Protein AF-A0A4R2NF69-F1 (afdb_monomer)

Radius of gyration: 17.35 Å; Cα contacts (8 Å, |Δi|>4): 86; chains: 1; bounding box: 43×30×48 Å

Foldseek 3Di:
DDFPDDPVDDDPDDDQPQDPPPPPDDDRDDDPPPNPPVSQVCQQPPNPFFDWDADPVRDTFTKHKDFDPVQVVPPVRPDPPRIDIDGDDD

Sequence (90 aa):
MLQTGNPNVRFAPRPVEGITDSNQVEPERLILDGQQRLTSLFQSLMLGKPVKTRDTRGKEIYRYYYINIDKIIIPKLIEKKQLLVFPRIK

pLDDT: mean 71.85, std 10.57, range [51.12, 90.12]

Structure (mmCIF, N/CA/C/O backbone):
data_AF-A0A4R2NF69-F1
#
_entry.id   AF-A0A4R2NF69-F1
#
loop_
_atom_site.group_PDB
_atom_site.id
_atom_site.type_symbol
_atom_site.label_atom_id
_atom_site.label_alt_id
_atom_site.label_comp_id
_atom_site.label_asym_id
_atom_site.label_entity_id
_atom_site.label_seq_id
_atom_site.pdbx_PDB_ins_code
_atom_site.Cartn_x
_atom_site.Cartn_y
_atom_site.Cartn_z
_atom_site.occupancy
_atom_site.B_iso_or_equiv
_atom_site.auth_seq_id
_atom_site.auth_comp_id
_atom_site.auth_asym_id
_atom_site.auth_atom_id
_atom_site.pdbx_PDB_model_num
ATOM 1 N N . MET A 1 1 ? 0.415 -7.123 15.318 1.00 55.50 1 MET A N 1
ATOM 2 C CA . MET A 1 1 ? -1.058 -7.195 15.450 1.00 55.50 1 MET A CA 1
ATOM 3 C C . MET A 1 1 ? -1.417 -6.771 16.861 1.00 55.50 1 MET A C 1
ATOM 5 O O . MET A 1 1 ? -0.733 -7.221 17.769 1.00 55.50 1 MET A O 1
ATOM 9 N N . LEU A 1 2 ? -2.434 -5.925 17.042 1.00 53.19 2 LEU A N 1
ATOM 10 C CA . LEU A 1 2 ? -3.028 -5.662 18.360 1.00 53.19 2 LEU A CA 1
ATOM 11 C C . LEU A 1 2 ? -4.430 -6.277 18.404 1.00 53.19 2 LEU A C 1
ATOM 13 O O . LEU A 1 2 ? -5.174 -6.194 17.423 1.00 53.19 2 LEU A O 1
ATOM 17 N N . GLN A 1 3 ? -4.755 -6.906 19.532 1.00 55.53 3 GLN A N 1
ATOM 18 C CA . GLN A 1 3 ? -6.105 -7.365 19.852 1.00 55.53 3 GLN A CA 1
ATOM 19 C C . GLN A 1 3 ? -6.896 -6.191 20.433 1.00 55.53 3 GLN A C 1
ATOM 21 O O . GLN A 1 3 ? -6.383 -5.444 21.271 1.00 55.53 3 GLN A O 1
ATOM 26 N N . THR A 1 4 ? -8.132 -6.007 19.986 1.00 54.19 4 THR A N 1
ATOM 27 C CA . THR A 1 4 ? -9.036 -5.009 20.563 1.00 54.19 4 THR A CA 1
ATOM 28 C C . THR A 1 4 ? -9.551 -5.520 21.908 1.00 54.19 4 THR A C 1
ATOM 30 O O . THR A 1 4 ? -10.360 -6.439 21.955 1.00 54.19 4 THR A O 1
ATOM 33 N N . GLY A 1 5 ? -9.049 -4.958 23.010 1.00 51.12 5 GLY A N 1
ATOM 34 C CA . GLY A 1 5 ? -9.447 -5.371 24.364 1.00 51.12 5 GLY A CA 1
ATOM 35 C C . GLY A 1 5 ? -9.051 -4.411 25.490 1.00 51.12 5 GLY A C 1
ATOM 36 O O . GLY A 1 5 ? -9.237 -4.737 26.657 1.00 51.12 5 GLY A O 1
ATOM 37 N N . ASN A 1 6 ? -8.503 -3.232 25.171 1.00 57.56 6 ASN A N 1
ATOM 38 C CA . ASN A 1 6 ? -8.145 -2.228 26.173 1.00 57.56 6 ASN A CA 1
ATOM 39 C C . ASN A 1 6 ? -9.176 -1.079 26.160 1.00 57.56 6 ASN A C 1
ATOM 41 O O . ASN A 1 6 ? -9.214 -0.330 25.182 1.00 57.56 6 ASN A O 1
ATOM 45 N N . PRO A 1 7 ? -9.990 -0.901 27.217 1.00 60.31 7 PRO A N 1
ATOM 46 C CA . PRO A 1 7 ? -11.036 0.125 27.266 1.00 60.31 7 PRO A CA 1
ATOM 47 C C . PRO A 1 7 ? -10.501 1.569 27.231 1.00 60.31 7 PRO A C 1
ATOM 49 O O . PRO A 1 7 ? -11.262 2.488 26.928 1.00 60.31 7 PRO A O 1
ATOM 52 N N . ASN A 1 8 ? -9.202 1.775 27.484 1.00 60.09 8 ASN A N 1
ATOM 53 C CA . ASN A 1 8 ? -8.579 3.100 27.545 1.00 60.09 8 ASN A CA 1
ATOM 54 C C . ASN A 1 8 ? -8.015 3.604 26.206 1.00 60.09 8 ASN A C 1
ATOM 56 O O . ASN A 1 8 ? -7.556 4.743 26.140 1.00 60.09 8 ASN A O 1
ATOM 60 N N . VAL A 1 9 ? -8.033 2.799 25.135 1.00 59.84 9 VAL A N 1
ATOM 61 C CA . VAL A 1 9 ? -7.522 3.217 23.818 1.00 59.84 9 VAL A CA 1
ATOM 62 C C . VAL A 1 9 ? -8.550 2.909 22.736 1.00 59.84 9 VAL A C 1
ATOM 64 O O . VAL A 1 9 ? -8.697 1.771 22.297 1.00 59.84 9 VAL A O 1
ATOM 67 N N . ARG A 1 10 ? -9.257 3.949 22.283 1.00 62.25 10 ARG A N 1
ATOM 68 C CA . ARG A 1 10 ? -10.181 3.871 21.146 1.00 62.25 10 ARG A CA 1
ATOM 69 C C . ARG A 1 10 ? -9.456 4.294 19.875 1.00 62.25 10 ARG A C 1
ATOM 71 O O . ARG A 1 10 ? -9.145 5.468 19.692 1.00 62.25 10 ARG A O 1
ATOM 78 N N . PHE A 1 11 ? -9.179 3.336 19.001 1.00 67.31 11 PHE A N 1
ATOM 79 C CA . PHE A 1 11 ? -8.722 3.624 17.644 1.00 67.31 11 PHE A CA 1
ATOM 80 C C . PHE A 1 11 ? -9.934 3.946 16.759 1.00 67.31 11 PHE A C 1
ATOM 82 O O . PHE A 1 11 ? -11.029 3.467 17.030 1.00 67.31 11 PHE A O 1
ATOM 89 N N . ALA A 1 12 ? -9.748 4.748 15.708 1.00 68.06 12 ALA A N 1
ATOM 90 C CA . ALA A 1 12 ? -10.756 4.968 14.669 1.00 68.06 12 ALA A CA 1
ATOM 91 C C . ALA A 1 12 ? -10.447 4.037 13.480 1.00 68.06 12 ALA A C 1
ATOM 93 O O . ALA A 1 12 ? -9.737 4.454 12.555 1.00 68.06 12 ALA A O 1
ATOM 94 N N . PRO A 1 13 ? -10.868 2.756 13.519 1.00 72.25 13 PRO A N 1
ATOM 95 C CA . PRO A 1 13 ? -10.553 1.813 12.461 1.00 72.25 13 PRO A CA 1
ATOM 96 C C . PRO A 1 13 ? -11.201 2.249 11.150 1.00 72.25 13 PRO A C 1
ATOM 98 O O . PRO A 1 13 ? -12.340 2.711 11.109 1.00 72.25 13 PRO A O 1
ATOM 101 N N . ARG A 1 14 ? -10.467 2.066 10.055 1.00 74.25 14 ARG A N 1
ATOM 102 C CA . ARG A 1 14 ? -11.000 2.178 8.699 1.00 74.25 14 ARG A CA 1
ATOM 103 C C . ARG A 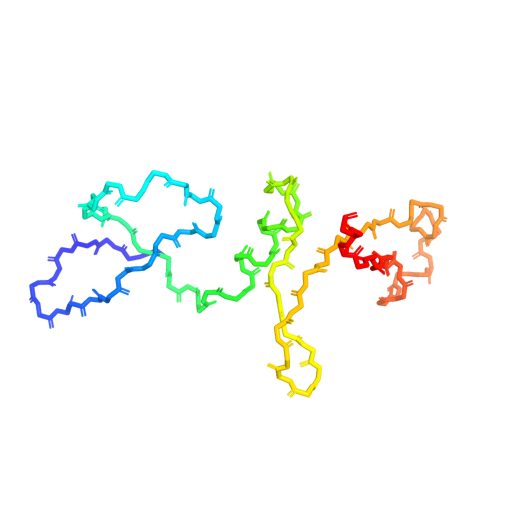1 14 ? -10.927 0.799 8.047 1.00 74.25 14 ARG A C 1
ATOM 105 O O . ARG A 1 14 ? -9.882 0.15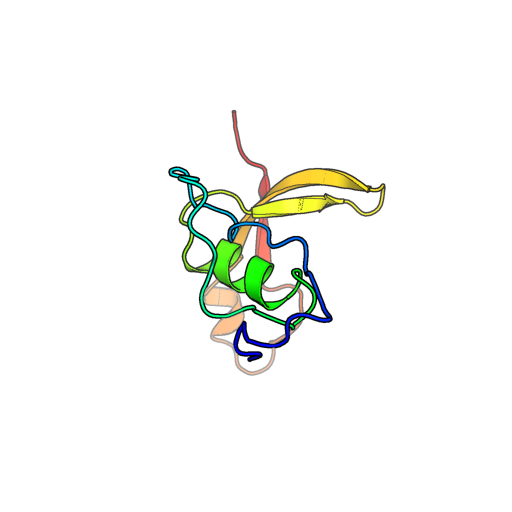5 8.189 1.00 74.25 14 ARG A O 1
ATOM 112 N N . PRO A 1 15 ? -11.969 0.367 7.313 1.00 76.19 15 PRO A N 1
ATOM 113 C CA . PRO A 1 15 ? -11.894 -0.832 6.493 1.00 76.19 15 PRO A CA 1
ATOM 114 C C . PRO A 1 15 ? -10.667 -0.809 5.578 1.00 76.19 15 PRO A C 1
ATOM 116 O O . PRO A 1 15 ? -10.198 0.253 5.157 1.00 76.19 15 PRO A O 1
ATOM 119 N N . VAL A 1 16 ? -10.142 -1.991 5.275 1.00 75.81 16 VAL A N 1
ATOM 120 C CA . VAL A 1 16 ? -9.119 -2.136 4.238 1.00 75.81 16 VAL A CA 1
ATOM 121 C C . VAL A 1 16 ? -9.712 -1.703 2.895 1.00 75.81 16 VAL A C 1
ATOM 123 O O . VAL A 1 16 ? -10.884 -1.949 2.606 1.00 75.81 16 VAL A O 1
ATOM 126 N N . GLU A 1 17 ? -8.891 -1.046 2.077 1.00 75.25 17 GLU A N 1
ATOM 127 C CA . GLU A 1 17 ? -9.264 -0.612 0.730 1.00 75.25 17 GLU A CA 1
ATOM 128 C C . GLU A 1 17 ? -9.826 -1.779 -0.095 1.00 75.25 17 GLU A C 1
ATOM 130 O O . GLU A 1 17 ? -9.217 -2.846 -0.172 1.00 75.25 17 GLU A O 1
ATOM 135 N N . GLY A 1 18 ? -10.982 -1.564 -0.729 1.00 70.81 18 GLY A N 1
ATOM 136 C CA . GLY A 1 18 ? -11.651 -2.568 -1.562 1.00 70.81 18 GLY A CA 1
ATOM 137 C C . GLY A 1 18 ? -12.867 -3.252 -0.942 1.00 70.81 18 GLY A C 1
ATOM 138 O O . GLY A 1 18 ? -13.652 -3.849 -1.682 1.00 70.81 18 GLY A O 1
ATOM 139 N N . ILE A 1 19 ? -13.066 -3.130 0.371 1.00 75.94 19 ILE A N 1
ATOM 140 C CA . ILE A 1 19 ? -14.274 -3.616 1.048 1.00 75.94 19 ILE A CA 1
ATOM 141 C C . ILE A 1 19 ? -15.441 -2.694 0.674 1.00 75.94 19 ILE A C 1
ATOM 143 O O . ILE A 1 19 ? -15.374 -1.487 0.892 1.00 75.94 19 ILE A O 1
ATOM 147 N N . THR A 1 20 ? -16.483 -3.259 0.058 1.00 68.94 20 THR A N 1
ATOM 148 C CA . THR A 1 20 ? -17.660 -2.501 -0.418 1.00 68.94 20 THR A CA 1
ATOM 149 C C . THR A 1 20 ? -18.817 -2.573 0.584 1.00 68.94 20 THR A C 1
ATOM 151 O O . THR A 1 20 ? -19.549 -1.602 0.739 1.00 68.94 20 THR A O 1
ATOM 154 N N . ASP A 1 21 ? -18.903 -3.670 1.341 1.00 66.50 21 ASP A N 1
ATOM 155 C CA . ASP A 1 21 ? -19.860 -3.841 2.431 1.00 66.50 21 ASP A CA 1
ATOM 156 C C . ASP A 1 21 ? -19.230 -3.389 3.747 1.00 66.50 21 ASP A C 1
ATOM 158 O O . ASP A 1 21 ? -18.539 -4.137 4.438 1.00 66.50 21 ASP A O 1
ATOM 162 N N . SER A 1 22 ? -19.441 -2.120 4.084 1.00 58.88 22 SER A N 1
ATOM 163 C CA . SER A 1 22 ? -18.976 -1.525 5.335 1.00 58.88 22 SER A CA 1
ATOM 164 C C . SER A 1 22 ? -20.030 -1.615 6.434 1.00 58.88 22 SER A C 1
ATOM 166 O O . SER A 1 22 ? -20.194 -0.650 7.186 1.00 58.88 22 SER A O 1
ATOM 168 N N . ASN A 1 23 ? -20.766 -2.730 6.532 1.00 59.12 23 ASN A N 1
ATOM 169 C CA . ASN A 1 23 ? -21.524 -2.985 7.756 1.00 59.12 23 ASN A CA 1
ATOM 170 C C . ASN A 1 23 ? -20.531 -2.788 8.903 1.00 59.12 23 ASN A C 1
ATOM 172 O O . ASN A 1 23 ? -19.456 -3.388 8.877 1.00 59.12 23 ASN A O 1
ATOM 176 N N . GLN A 1 24 ? -20.822 -1.831 9.791 1.00 59.81 24 GLN A N 1
ATOM 177 C CA . GLN A 1 24 ? -19.914 -1.327 10.823 1.00 59.81 24 GLN A CA 1
ATOM 178 C C . GLN A 1 24 ? -19.681 -2.414 11.876 1.00 59.81 24 GLN A C 1
ATOM 180 O O . GLN A 1 24 ? -20.179 -2.347 12.994 1.00 59.81 24 GLN A O 1
ATOM 185 N N . VAL A 1 25 ? -18.978 -3.470 11.487 1.00 68.88 25 VAL A N 1
ATOM 186 C CA . VAL A 1 25 ? -18.562 -4.542 12.370 1.00 68.88 25 VAL A CA 1
ATOM 187 C C . VAL A 1 25 ? -17.325 -4.032 13.086 1.00 68.88 25 VAL A C 1
ATOM 189 O O . VAL A 1 25 ? -16.325 -3.695 12.449 1.00 68.88 25 VAL A O 1
ATOM 192 N N . GLU A 1 26 ? -17.415 -3.947 14.410 1.00 70.88 26 GLU A N 1
ATOM 193 C CA . GLU A 1 26 ? -16.264 -3.668 15.262 1.00 70.88 26 GLU A CA 1
ATOM 194 C C . GLU A 1 26 ? -15.199 -4.753 15.024 1.00 70.88 26 GLU A C 1
ATOM 196 O O . GLU A 1 26 ? -15.467 -5.939 15.239 1.00 70.88 26 GLU A O 1
ATOM 201 N N . PRO A 1 27 ? -14.008 -4.394 14.514 1.00 72.25 27 PRO A N 1
ATOM 202 C CA . PRO A 1 27 ? -13.005 -5.379 14.138 1.00 72.25 27 PRO A CA 1
ATOM 203 C C . PRO A 1 27 ? -12.309 -5.952 15.377 1.00 72.25 27 PRO A C 1
ATOM 205 O O . PRO A 1 27 ? -11.752 -5.207 16.174 1.00 72.25 27 PRO A O 1
ATOM 208 N N . GLU A 1 28 ? -12.218 -7.281 15.485 1.00 72.88 28 GLU A N 1
ATOM 209 C CA . GLU A 1 28 ? -11.513 -7.961 16.593 1.00 72.88 28 GLU A CA 1
ATOM 210 C C . GLU A 1 28 ? -9.984 -7.742 16.594 1.00 72.88 28 GLU A C 1
ATOM 212 O O . GLU A 1 28 ? -9.281 -8.007 17.578 1.00 72.88 28 GLU A O 1
ATOM 217 N N . ARG A 1 29 ? -9.421 -7.328 15.450 1.00 69.88 29 ARG A N 1
ATOM 218 C CA . ARG A 1 29 ? -7.976 -7.148 15.256 1.00 69.88 29 ARG A CA 1
ATOM 219 C C . ARG A 1 29 ? -7.696 -5.917 14.414 1.00 69.88 29 ARG A C 1
ATOM 221 O O . ARG A 1 29 ? -8.324 -5.701 13.381 1.00 69.88 29 ARG A O 1
ATOM 228 N N . LEU A 1 30 ? -6.673 -5.168 14.816 1.00 73.50 30 LEU A N 1
ATOM 229 C CA . LEU A 1 30 ? -6.207 -3.985 14.098 1.00 73.50 30 LEU A CA 1
ATOM 230 C C . LEU A 1 30 ? -4.814 -4.213 13.502 1.00 73.50 30 LEU A C 1
ATOM 232 O O . LEU A 1 30 ? -3.911 -4.784 14.132 1.00 73.50 30 LEU A O 1
ATOM 236 N N . ILE A 1 31 ? -4.637 -3.734 12.272 1.00 71.56 31 ILE A N 1
ATOM 237 C CA . ILE A 1 31 ? -3.335 -3.645 11.609 1.00 71.56 31 ILE A CA 1
ATOM 238 C C . ILE A 1 31 ? -2.672 -2.342 12.075 1.00 71.56 31 ILE A C 1
ATOM 240 O O . ILE A 1 31 ? -3.243 -1.268 11.920 1.00 71.56 31 ILE A O 1
ATOM 244 N N . LEU A 1 32 ? -1.476 -2.448 12.663 1.00 68.69 32 LEU A N 1
ATOM 245 C CA . LEU A 1 32 ? -0.731 -1.315 13.242 1.00 68.69 32 LEU A CA 1
ATOM 246 C C . LEU A 1 32 ? 0.370 -0.767 12.340 1.00 68.69 32 LEU A C 1
ATOM 248 O O . LEU A 1 32 ? 0.955 0.265 12.658 1.00 68.69 32 LEU A O 1
ATOM 252 N N . ASP A 1 33 ? 0.694 -1.463 11.249 1.00 60.75 33 ASP A N 1
ATOM 253 C CA . ASP A 1 33 ? 1.580 -0.891 10.241 1.00 60.75 33 ASP A CA 1
ATOM 254 C C . ASP A 1 33 ? 0.796 0.259 9.617 1.00 60.75 33 ASP A C 1
ATOM 256 O O . ASP A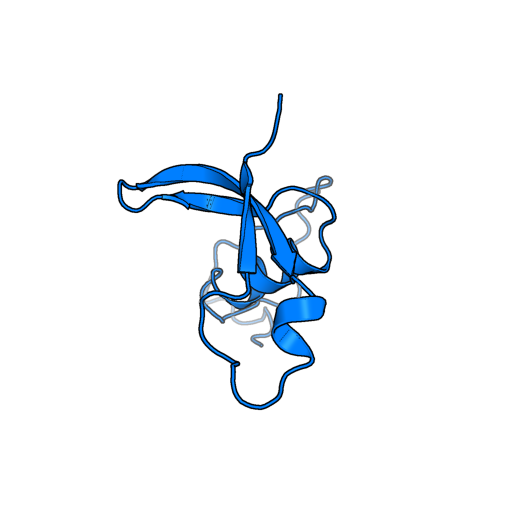 1 33 ? -0.291 0.037 9.073 1.00 60.75 33 ASP A O 1
ATOM 260 N N . GLY A 1 34 ? 1.296 1.488 9.781 1.00 56.41 34 GLY A N 1
ATOM 261 C CA . GLY A 1 34 ? 0.690 2.678 9.195 1.00 56.41 34 GLY A CA 1
ATOM 262 C C . GLY A 1 34 ? 0.256 2.346 7.773 1.00 56.41 34 GLY A C 1
ATOM 263 O O . GLY A 1 34 ? 1.038 1.761 7.026 1.00 56.41 34 GLY A O 1
ATOM 264 N N . GLN A 1 35 ? -1.011 2.638 7.470 1.00 60.72 35 GLN A N 1
ATOM 265 C CA . GLN A 1 35 ? -1.891 2.034 6.456 1.00 60.72 35 GLN A CA 1
ATOM 266 C C . GLN A 1 35 ? -1.433 2.174 4.983 1.00 60.72 35 GLN A C 1
ATOM 268 O O . GLN A 1 35 ? -2.256 2.290 4.079 1.00 60.72 35 GLN A O 1
ATOM 273 N N . GLN A 1 36 ? -0.132 2.208 4.713 1.00 64.50 36 GLN A N 1
ATOM 274 C CA . GLN A 1 36 ? 0.473 2.618 3.459 1.00 64.50 36 GLN A CA 1
ATOM 275 C C . GLN A 1 36 ? 1.167 1.450 2.762 1.00 64.50 36 GLN A C 1
ATOM 277 O O . GLN A 1 36 ? 0.828 1.169 1.617 1.00 64.50 36 GLN A O 1
ATOM 282 N N . ARG A 1 37 ? 2.096 0.729 3.409 1.00 66.88 37 ARG A N 1
ATOM 283 C CA . ARG A 1 37 ? 2.893 -0.299 2.707 1.00 66.88 37 ARG A CA 1
ATOM 284 C C . ARG A 1 37 ? 2.099 -1.565 2.417 1.00 66.88 37 ARG A C 1
ATOM 286 O O . ARG A 1 37 ? 1.964 -1.934 1.252 1.00 66.88 37 ARG A O 1
ATOM 293 N N . LEU A 1 38 ? 1.538 -2.192 3.451 1.00 72.25 38 LEU A N 1
ATOM 294 C CA . LEU A 1 38 ? 0.765 -3.425 3.287 1.00 72.25 38 LEU A CA 1
ATOM 295 C C . LEU A 1 38 ? -0.482 -3.196 2.425 1.00 72.25 38 LEU A C 1
ATOM 297 O O . LEU A 1 38 ? -0.759 -3.977 1.518 1.00 72.25 38 LEU A O 1
ATOM 301 N N . THR A 1 39 ? -1.182 -2.081 2.647 1.00 71.44 39 THR A N 1
ATOM 302 C CA . THR A 1 39 ? -2.358 -1.703 1.856 1.00 71.44 39 THR A CA 1
ATOM 303 C C . THR A 1 39 ? -2.004 -1.483 0.388 1.00 71.44 39 THR A C 1
ATOM 305 O O . THR A 1 39 ? -2.750 -1.917 -0.482 1.00 71.44 39 THR A O 1
ATOM 308 N N . SER A 1 40 ? -0.872 -0.835 0.081 1.00 71.94 40 SER A N 1
ATOM 309 C CA . SER A 1 40 ? -0.454 -0.626 -1.314 1.00 71.94 40 SER A CA 1
ATOM 310 C C . SER A 1 40 ? -0.087 -1.940 -1.995 1.00 71.94 40 SER A C 1
ATOM 312 O O . SER A 1 40 ? -0.482 -2.156 -3.138 1.00 71.94 40 SER A O 1
ATOM 314 N N . LEU A 1 41 ? 0.618 -2.833 -1.289 1.00 75.69 41 LEU A N 1
ATOM 315 C CA . LEU A 1 41 ? 0.974 -4.150 -1.815 1.00 75.69 41 LEU A CA 1
ATOM 316 C C . LEU A 1 41 ? -0.280 -4.983 -2.105 1.00 75.69 41 LEU A C 1
ATOM 318 O O . LEU A 1 41 ? -0.428 -5.504 -3.210 1.00 75.69 41 LEU A O 1
ATOM 322 N N . PHE A 1 42 ? -1.217 -5.033 -1.154 1.00 78.25 42 PHE A N 1
ATOM 323 C CA . PHE A 1 42 ? -2.506 -5.698 -1.331 1.00 78.25 42 PHE A CA 1
ATOM 324 C C . PHE A 1 42 ? -3.275 -5.134 -2.533 1.00 78.25 42 PHE A C 1
ATOM 326 O O . PHE A 1 42 ? -3.690 -5.893 -3.408 1.00 78.25 42 PHE A O 1
ATOM 333 N N . GLN A 1 43 ? -3.399 -3.805 -2.625 1.00 74.94 43 GLN A N 1
ATOM 334 C CA . GLN A 1 43 ? -4.066 -3.151 -3.751 1.00 74.94 43 GLN A CA 1
ATOM 335 C C . GLN A 1 43 ? -3.397 -3.484 -5.095 1.00 74.94 43 GLN A C 1
ATOM 337 O O . GLN A 1 43 ? -4.100 -3.695 -6.078 1.00 74.94 43 GLN A O 1
ATOM 342 N N . SER A 1 44 ? -2.061 -3.557 -5.147 1.00 77.44 44 SER A N 1
ATOM 343 C CA . SER A 1 44 ? -1.329 -3.848 -6.388 1.00 77.44 44 SER A CA 1
ATOM 344 C C . SER A 1 44 ? -1.406 -5.303 -6.849 1.00 77.44 44 SER A C 1
ATOM 346 O O . SER A 1 44 ? -1.338 -5.541 -8.050 1.00 77.44 44 SER A O 1
ATOM 348 N N . LEU A 1 45 ? -1.524 -6.260 -5.923 1.00 79.00 45 LEU A N 1
ATOM 349 C CA . LEU A 1 45 ? -1.419 -7.687 -6.245 1.00 79.00 45 LEU A CA 1
ATOM 350 C C . LEU A 1 45 ? -2.764 -8.416 -6.239 1.00 79.00 45 LEU A C 1
ATOM 352 O O . LEU A 1 45 ? -2.946 -9.341 -7.020 1.00 79.00 45 LEU A O 1
ATOM 356 N N . MET A 1 46 ? -3.689 -8.026 -5.358 1.00 77.31 46 MET A N 1
ATOM 357 C CA . MET A 1 46 ? -4.862 -8.846 -5.028 1.00 77.31 46 MET A CA 1
ATOM 358 C C . MET A 1 46 ? -6.200 -8.170 -5.329 1.00 77.31 46 MET A C 1
ATOM 360 O O . MET A 1 46 ? -7.188 -8.856 -5.565 1.00 77.31 46 MET A O 1
ATOM 364 N N . LEU A 1 47 ? -6.267 -6.835 -5.315 1.00 78.88 47 LEU A N 1
ATOM 365 C CA . LEU A 1 47 ? -7.553 -6.131 -5.349 1.00 78.88 47 LEU A CA 1
ATOM 366 C C . LEU A 1 47 ? -8.242 -6.149 -6.730 1.00 78.88 47 LEU A C 1
ATOM 368 O O . LEU A 1 47 ? -9.442 -5.892 -6.817 1.00 78.88 47 LEU A O 1
ATOM 372 N N . GLY A 1 48 ? -7.504 -6.407 -7.816 1.00 79.06 48 GLY A N 1
ATOM 373 C CA . GLY A 1 48 ? -8.052 -6.431 -9.183 1.00 79.06 48 GLY A CA 1
ATOM 374 C C . GLY A 1 48 ? -8.651 -5.095 -9.658 1.00 79.06 48 GLY A C 1
ATOM 375 O O . GLY A 1 48 ? -9.319 -5.041 -10.687 1.00 79.06 48 GLY A O 1
ATOM 376 N N . LYS A 1 49 ? -8.429 -4.007 -8.910 1.00 83.94 49 LYS A N 1
ATOM 377 C CA . LYS A 1 49 ? -8.882 -2.634 -9.185 1.00 83.94 49 LYS A CA 1
ATOM 378 C C . LYS A 1 49 ? -7.663 -1.702 -9.181 1.00 83.94 49 LYS A C 1
ATOM 380 O O . LYS A 1 49 ? -6.650 -2.039 -8.567 1.00 83.94 49 LYS A O 1
ATOM 385 N N . PRO A 1 50 ? -7.725 -0.531 -9.843 1.00 85.81 50 PRO A N 1
ATOM 386 C CA . PRO A 1 50 ? -6.583 0.370 -9.887 1.00 85.81 50 PRO A CA 1
ATOM 387 C C . PRO A 1 50 ? -6.285 0.914 -8.488 1.00 85.81 50 PRO A C 1
ATOM 389 O O . PRO A 1 50 ? -7.191 1.334 -7.767 1.00 85.81 50 PRO A O 1
ATOM 392 N N . VAL A 1 51 ? -5.004 0.939 -8.133 1.00 85.38 51 VAL A N 1
ATOM 393 C CA . VAL A 1 51 ? -4.520 1.399 -6.833 1.00 85.38 51 VAL A CA 1
ATOM 394 C C . VAL A 1 51 ? -4.772 2.893 -6.698 1.00 85.38 51 VAL A C 1
ATOM 396 O O . VAL A 1 51 ? -4.358 3.682 -7.557 1.00 85.38 51 VAL A O 1
ATOM 399 N N . LYS A 1 52 ? -5.414 3.280 -5.596 1.00 85.62 52 LYS A N 1
ATOM 400 C CA . LYS A 1 52 ? -5.625 4.677 -5.230 1.00 85.62 52 LYS A CA 1
ATOM 401 C C . LYS A 1 52 ? -4.357 5.222 -4.572 1.00 85.62 52 LYS A C 1
ATOM 403 O O . LYS A 1 52 ? -3.918 4.722 -3.541 1.00 85.62 52 LYS A O 1
ATOM 408 N N . THR A 1 53 ? -3.739 6.240 -5.165 1.00 85.00 53 THR A N 1
ATOM 409 C CA . THR A 1 53 ? -2.489 6.829 -4.656 1.00 85.00 53 THR A CA 1
ATOM 410 C C . THR A 1 53 ? -2.423 8.336 -4.926 1.00 85.00 53 THR A C 1
ATOM 412 O O . THR A 1 53 ? -3.377 8.921 -5.440 1.00 85.0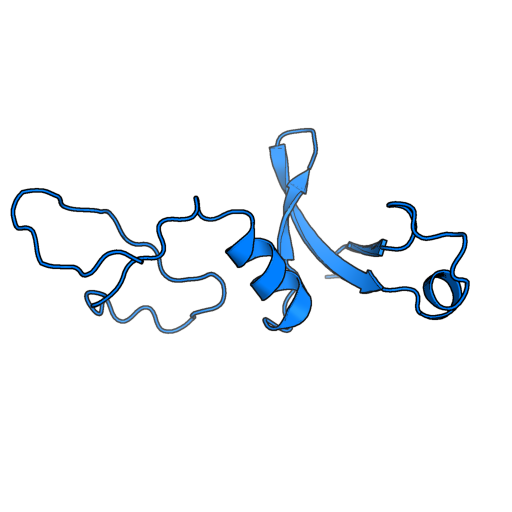0 53 THR A O 1
ATOM 415 N N . ARG A 1 54 ? -1.326 8.995 -4.542 1.00 87.44 54 ARG A N 1
ATOM 416 C CA . ARG A 1 54 ? -1.094 10.428 -4.776 1.00 87.44 54 ARG A CA 1
ATOM 417 C C . ARG A 1 54 ? 0.150 10.640 -5.631 1.00 87.44 54 ARG A C 1
ATOM 419 O O . ARG A 1 54 ? 1.124 9.901 -5.502 1.00 87.44 54 ARG A O 1
ATOM 426 N N . ASP A 1 55 ? 0.112 11.629 -6.518 1.00 86.88 55 ASP A N 1
ATOM 427 C CA . ASP A 1 55 ? 1.303 12.064 -7.249 1.00 86.88 55 ASP A CA 1
ATOM 428 C C . ASP A 1 55 ? 2.248 12.896 -6.358 1.00 86.88 55 ASP A C 1
ATOM 430 O O . ASP A 1 55 ? 1.963 13.174 -5.191 1.00 86.88 55 ASP A O 1
ATOM 434 N N . THR A 1 56 ? 3.386 13.319 -6.914 1.00 86.00 56 THR A N 1
ATOM 435 C CA . THR A 1 56 ? 4.377 14.152 -6.207 1.00 86.00 56 THR A CA 1
ATOM 436 C C . THR A 1 56 ? 3.843 15.527 -5.798 1.00 86.00 56 THR A C 1
ATOM 438 O O . THR A 1 56 ? 4.447 16.189 -4.961 1.00 86.00 56 THR A O 1
ATOM 441 N N . ARG A 1 57 ? 2.712 15.957 -6.365 1.00 89.44 57 ARG A N 1
ATOM 442 C CA . ARG A 1 57 ? 2.019 17.215 -6.066 1.00 89.44 57 ARG A CA 1
ATOM 443 C C . ARG A 1 57 ? 0.853 17.008 -5.092 1.00 89.44 57 ARG A C 1
ATOM 445 O O . ARG A 1 57 ? 0.105 17.945 -4.832 1.00 89.44 57 ARG A O 1
ATOM 452 N N . GLY A 1 58 ? 0.678 15.793 -4.569 1.00 87.75 58 GLY A N 1
ATOM 453 C CA . GLY A 1 58 ? -0.393 15.432 -3.644 1.00 87.75 58 GLY A CA 1
ATOM 454 C C . GLY A 1 58 ? -1.753 15.190 -4.302 1.00 87.75 58 GLY A C 1
ATOM 455 O O . GLY A 1 58 ? -2.722 14.926 -3.589 1.00 87.75 58 GLY A O 1
ATOM 456 N N . LYS A 1 59 ? -1.852 15.242 -5.636 1.00 88.69 59 LYS A N 1
ATOM 457 C CA . LYS A 1 59 ? -3.104 15.002 -6.357 1.00 88.69 59 LYS A CA 1
ATOM 458 C C . LYS A 1 59 ? -3.455 13.519 -6.318 1.00 88.69 59 LYS A C 1
ATOM 460 O O . LYS A 1 59 ? -2.612 12.666 -6.586 1.00 88.69 59 LYS A O 1
ATOM 465 N N . GLU A 1 60 ? -4.717 13.220 -6.031 1.00 90.12 60 GLU A N 1
ATOM 466 C CA . GLU A 1 60 ? -5.245 11.858 -6.069 1.00 90.12 60 GLU A CA 1
ATOM 467 C C . GLU A 1 60 ? -5.252 11.300 -7.502 1.00 90.12 60 GLU A C 1
ATOM 469 O O . GLU A 1 60 ? -5.721 11.949 -8.442 1.00 90.12 60 GLU A O 1
ATOM 474 N N . ILE A 1 61 ? -4.720 10.088 -7.664 1.00 88.94 61 ILE A N 1
ATOM 475 C CA . ILE A 1 61 ? -4.588 9.384 -8.939 1.00 88.94 61 ILE A CA 1
ATOM 476 C C . ILE A 1 61 ? -4.874 7.884 -8.773 1.00 88.94 61 ILE A C 1
ATOM 478 O O . ILE A 1 61 ? -4.708 7.314 -7.695 1.00 88.94 61 ILE A O 1
ATOM 482 N N . TYR A 1 62 ? -5.254 7.237 -9.875 1.00 89.12 62 TYR A N 1
ATOM 483 C CA . TYR A 1 62 ? -5.559 5.805 -9.939 1.00 89.12 62 TYR A CA 1
ATOM 484 C C . TYR A 1 62 ? -4.647 5.129 -10.964 1.00 89.12 62 TYR A C 1
ATOM 486 O O . TYR A 1 62 ? -4.591 5.565 -12.120 1.00 89.12 62 TYR A O 1
ATOM 494 N N . ARG A 1 63 ? -3.916 4.087 -10.547 1.00 86.31 63 ARG A N 1
ATOM 495 C CA . ARG A 1 63 ? -2.892 3.425 -11.374 1.00 86.31 63 ARG A CA 1
ATOM 496 C C . ARG A 1 63 ? -2.987 1.907 -11.319 1.00 86.31 63 ARG A C 1
ATOM 498 O O . ARG A 1 63 ? -3.202 1.336 -10.255 1.00 86.31 63 ARG A O 1
ATOM 505 N N . TYR A 1 64 ? -2.749 1.272 -12.459 1.00 84.44 64 TYR A N 1
ATOM 506 C CA . TYR A 1 64 ? -2.415 -0.144 -12.518 1.00 84.44 64 TYR A CA 1
ATOM 507 C C . TYR A 1 64 ? -0.899 -0.308 -12.540 1.00 84.44 64 TYR A C 1
ATOM 509 O O . TYR A 1 64 ? -0.199 0.411 -13.260 1.00 84.44 64 TYR A O 1
ATOM 517 N N . TYR A 1 65 ? -0.410 -1.255 -11.748 1.00 82.81 65 TYR A N 1
ATOM 518 C CA . TYR A 1 65 ? 0.996 -1.619 -11.683 1.00 82.81 65 TYR A CA 1
ATOM 519 C C . TYR A 1 65 ? 1.174 -2.980 -12.334 1.00 82.81 65 TYR A C 1
ATOM 521 O O . TYR A 1 65 ? 0.550 -3.949 -11.917 1.00 82.81 65 TYR A O 1
ATOM 529 N N . TYR A 1 66 ? 2.030 -3.039 -13.345 1.00 81.19 66 TYR A N 1
ATOM 530 C CA . TYR A 1 66 ? 2.390 -4.275 -14.016 1.00 81.19 66 TYR A CA 1
ATOM 531 C C . TYR A 1 66 ? 3.886 -4.489 -13.940 1.00 81.19 66 TYR A C 1
ATOM 533 O O . TYR A 1 66 ? 4.690 -3.558 -13.857 1.00 81.19 66 TYR A O 1
ATOM 541 N N . ILE A 1 67 ?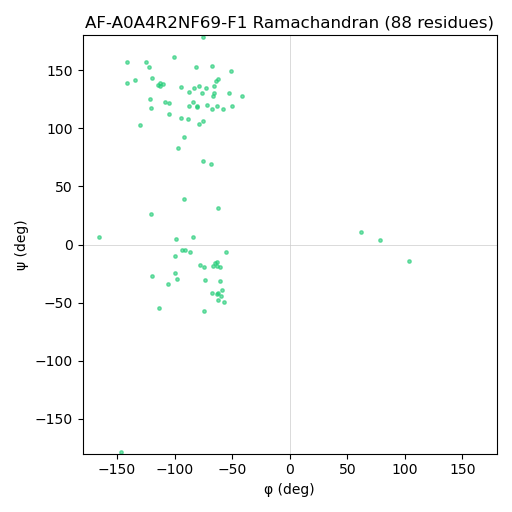 4.245 -5.756 -13.995 1.00 78.94 67 ILE A N 1
ATOM 542 C CA . ILE A 1 67 ? 5.614 -6.214 -13.967 1.00 78.94 67 ILE A CA 1
ATOM 543 C C . ILE A 1 67 ? 5.968 -6.632 -15.392 1.00 78.94 67 ILE A C 1
ATOM 545 O O . ILE A 1 67 ? 5.294 -7.479 -15.974 1.00 78.94 67 ILE A O 1
ATOM 549 N N . ASN A 1 68 ? 7.003 -6.022 -15.975 1.00 80.50 68 ASN A N 1
ATOM 550 C CA . ASN A 1 68 ? 7.512 -6.479 -17.264 1.00 80.50 68 ASN A CA 1
ATOM 551 C C . ASN A 1 68 ? 8.392 -7.717 -17.034 1.00 80.50 68 ASN A C 1
ATOM 553 O O . ASN A 1 68 ? 9.524 -7.587 -16.568 1.00 80.50 68 ASN A O 1
ATOM 557 N N . ILE A 1 69 ? 7.847 -8.896 -17.341 1.00 79.31 69 ILE A N 1
ATOM 558 C CA . ILE A 1 69 ? 8.496 -10.192 -17.103 1.00 79.31 69 ILE A CA 1
ATOM 559 C C . ILE A 1 69 ? 9.832 -10.287 -17.857 1.00 79.31 69 ILE A C 1
ATOM 561 O O . ILE A 1 69 ? 10.842 -10.646 -17.252 1.00 79.31 69 ILE A O 1
ATOM 565 N N . ASP A 1 70 ? 9.876 -9.868 -19.124 1.00 80.06 70 ASP A N 1
ATOM 566 C CA . ASP A 1 70 ? 11.082 -9.941 -19.963 1.00 80.06 70 ASP A CA 1
ATOM 567 C C . ASP A 1 70 ? 12.252 -9.134 -19.384 1.00 80.06 70 ASP A C 1
ATOM 569 O O . ASP A 1 70 ? 13.416 -9.508 -19.524 1.00 80.06 70 ASP A O 1
ATOM 573 N N . LYS A 1 71 ? 11.951 -8.035 -18.681 1.00 73.12 71 LYS A N 1
ATOM 574 C CA . LYS A 1 71 ? 12.965 -7.199 -18.024 1.0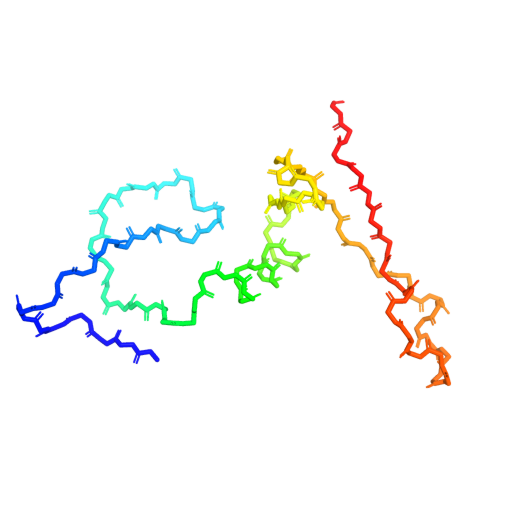0 73.12 71 LYS A CA 1
ATOM 575 C C . LYS A 1 71 ? 13.495 -7.780 -16.710 1.00 73.12 71 LYS A C 1
ATOM 577 O O . LYS A 1 71 ? 14.558 -7.343 -16.281 1.00 73.12 71 LYS A O 1
ATOM 582 N N . ILE A 1 72 ? 12.794 -8.737 -16.095 1.00 73.94 72 ILE A N 1
ATOM 583 C CA . ILE A 1 72 ? 13.134 -9.311 -14.775 1.00 73.94 72 ILE A CA 1
ATOM 584 C C . ILE A 1 72 ? 13.859 -10.646 -14.876 1.00 73.94 72 ILE A C 1
ATOM 586 O O . ILE A 1 72 ? 14.612 -11.006 -13.974 1.00 73.94 72 ILE A O 1
ATOM 590 N N . ILE A 1 73 ? 13.681 -11.371 -15.979 1.00 72.44 73 ILE A N 1
ATOM 591 C CA . ILE A 1 73 ? 14.332 -12.671 -16.188 1.00 72.44 73 ILE A CA 1
ATOM 592 C C . ILE A 1 73 ? 15.868 -12.540 -16.242 1.00 72.44 73 ILE A C 1
ATOM 594 O O . ILE A 1 73 ? 16.574 -13.519 -16.018 1.00 72.44 73 ILE A O 1
ATOM 598 N N . ILE A 1 74 ? 16.410 -11.336 -16.472 1.00 69.50 74 ILE A N 1
ATOM 599 C CA . ILE A 1 74 ? 17.855 -11.080 -16.513 1.00 69.50 74 ILE A CA 1
ATOM 600 C C . ILE A 1 74 ? 18.369 -10.755 -15.093 1.00 69.50 74 ILE A C 1
ATOM 602 O O . ILE A 1 74 ? 18.160 -9.638 -14.612 1.00 69.50 74 ILE A O 1
ATOM 606 N N . PRO A 1 75 ? 19.124 -11.659 -14.428 1.00 61.50 75 PRO A N 1
ATOM 607 C CA . PRO A 1 75 ? 19.472 -11.541 -13.002 1.00 61.50 75 PRO A CA 1
ATOM 608 C C . PRO A 1 75 ? 20.281 -10.291 -12.632 1.00 61.50 75 PRO A C 1
ATOM 610 O O . PRO A 1 75 ? 20.348 -9.902 -11.470 1.00 61.50 75 PRO A O 1
ATOM 613 N N . LYS A 1 76 ? 20.921 -9.657 -13.619 1.00 61.66 76 LYS A N 1
ATOM 614 C CA . LYS A 1 76 ? 21.821 -8.519 -13.415 1.00 61.66 76 LYS A CA 1
ATOM 615 C C . LYS A 1 76 ? 21.109 -7.160 -13.385 1.00 61.66 76 LYS A C 1
ATOM 617 O O . LYS A 1 76 ? 21.762 -6.162 -13.102 1.00 61.66 76 LYS A O 1
ATOM 622 N N . LEU A 1 77 ? 19.804 -7.102 -13.669 1.00 54.50 77 LEU A N 1
ATOM 623 C CA . LEU A 1 77 ? 19.101 -5.846 -13.956 1.00 54.50 77 LEU A CA 1
ATOM 624 C C . LEU A 1 77 ? 17.944 -5.521 -13.000 1.00 54.50 77 LEU A C 1
ATOM 626 O O . LEU A 1 77 ? 17.022 -4.800 -13.391 1.00 54.50 77 LEU A O 1
ATOM 630 N N . ILE A 1 78 ? 17.975 -6.012 -11.752 1.00 55.44 78 ILE A N 1
ATOM 631 C CA . ILE A 1 78 ? 16.908 -5.695 -10.795 1.00 55.44 78 ILE A CA 1
ATOM 632 C C . ILE A 1 78 ? 17.047 -4.254 -10.255 1.00 55.44 78 ILE A C 1
ATOM 634 O O . ILE A 1 78 ? 17.398 -4.022 -9.104 1.00 55.44 78 ILE A O 1
ATOM 638 N N . GLU A 1 79 ? 16.763 -3.259 -11.099 1.00 57.81 79 GLU A N 1
ATOM 639 C CA . GLU A 1 79 ? 16.605 -1.847 -10.731 1.00 57.81 79 GLU A CA 1
ATOM 640 C C . GLU A 1 79 ? 15.115 -1.467 -10.626 1.00 57.81 79 GLU A C 1
ATOM 642 O O . GLU A 1 79 ? 14.244 -2.105 -11.222 1.00 57.81 79 GLU A O 1
ATOM 647 N N . LYS A 1 80 ? 14.789 -0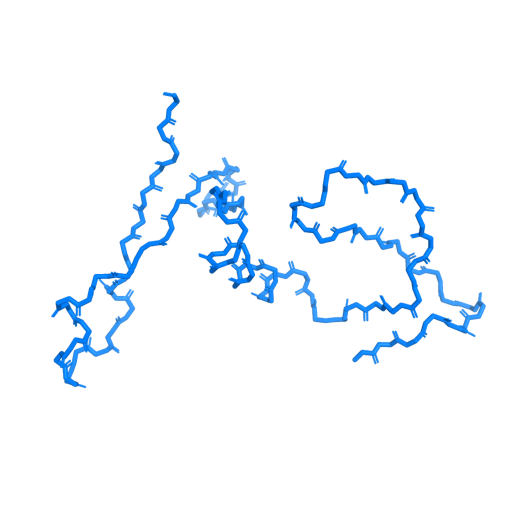.358 -9.940 1.00 53.66 80 LYS A N 1
ATOM 648 C CA . LYS A 1 80 ? 13.410 0.173 -9.781 1.00 53.66 80 LYS A CA 1
ATOM 649 C C . LYS A 1 80 ? 12.646 0.438 -11.102 1.00 53.66 80 LYS A C 1
ATOM 651 O O . LYS A 1 80 ? 11.462 0.758 -11.060 1.00 53.66 80 LYS A O 1
ATOM 656 N N . LYS A 1 81 ? 13.288 0.311 -12.270 1.00 56.78 81 LYS A N 1
ATOM 657 C CA . LYS A 1 81 ? 12.752 0.625 -13.611 1.00 56.78 81 LYS A CA 1
ATOM 658 C C . LYS A 1 81 ? 11.925 -0.492 -14.273 1.00 56.78 81 LYS A C 1
ATOM 660 O O . LYS A 1 81 ? 11.551 -0.357 -15.436 1.00 56.78 81 LYS A O 1
ATOM 665 N N . GLN A 1 82 ? 11.642 -1.591 -13.576 1.00 63.19 82 GLN A N 1
ATOM 666 C CA . GLN A 1 82 ? 10.944 -2.755 -14.155 1.00 63.19 82 GLN A CA 1
ATOM 667 C C . GLN A 1 82 ? 9.421 -2.742 -13.946 1.00 63.19 82 GLN A C 1
ATOM 669 O O . GLN A 1 82 ? 8.709 -3.593 -14.480 1.00 63.19 82 GLN A O 1
ATOM 674 N N . LEU A 1 83 ? 8.919 -1.762 -13.191 1.00 68.19 83 LEU A N 1
ATOM 675 C CA . LEU A 1 83 ? 7.496 -1.566 -12.963 1.00 68.19 83 LEU A CA 1
ATOM 676 C C . LEU A 1 83 ? 6.910 -0.695 -14.080 1.00 68.19 83 LEU A C 1
ATOM 678 O O . LEU A 1 83 ? 7.302 0.460 -14.252 1.00 68.19 83 LEU A O 1
ATOM 682 N N . LEU A 1 84 ? 5.958 -1.240 -14.827 1.00 73.38 84 LEU A N 1
ATOM 683 C CA . LEU A 1 84 ? 5.144 -0.477 -15.762 1.00 73.38 84 LEU A CA 1
ATOM 684 C C . LEU A 1 84 ? 3.934 0.086 -15.015 1.00 73.38 84 LEU A C 1
ATOM 686 O O . LEU A 1 84 ? 3.246 -0.629 -14.287 1.00 73.38 84 LEU A O 1
ATOM 690 N N . VAL A 1 85 ? 3.677 1.378 -15.193 1.00 76.12 85 VAL A N 1
ATOM 691 C CA . VAL A 1 85 ? 2.598 2.092 -14.508 1.00 76.12 85 VAL A CA 1
ATOM 692 C C . VAL A 1 85 ? 1.656 2.660 -15.553 1.00 76.12 85 VAL A C 1
ATOM 694 O O . VAL A 1 85 ? 2.056 3.524 -16.330 1.00 76.12 85 VAL A O 1
ATOM 697 N N . PHE A 1 86 ? 0.405 2.212 -15.546 1.00 78.62 86 PHE A N 1
ATOM 698 C CA . PHE A 1 86 ? -0.611 2.700 -16.476 1.00 78.62 86 PHE A CA 1
ATOM 699 C C . PHE A 1 86 ? -1.697 3.480 -15.727 1.00 78.62 86 PHE A C 1
ATOM 701 O O . PHE A 1 86 ? -2.134 3.048 -14.653 1.00 78.62 86 PHE A O 1
ATOM 708 N N . PRO A 1 87 ? -2.143 4.636 -16.251 1.00 80.50 87 PRO A N 1
ATOM 709 C CA . PRO A 1 87 ? -3.289 5.339 -15.694 1.00 80.50 87 PRO A CA 1
ATOM 710 C C . PRO A 1 87 ? -4.569 4.528 -15.922 1.00 80.50 87 PRO A C 1
ATOM 712 O O . PRO A 1 87 ? -4.685 3.775 -16.888 1.00 80.50 87 PRO A O 1
ATOM 715 N N . ARG A 1 88 ? -5.564 4.713 -15.053 1.00 80.25 88 ARG A N 1
ATOM 716 C CA . ARG A 1 88 ? -6.922 4.232 -15.327 1.00 80.25 88 ARG A CA 1
ATOM 717 C C . ARG A 1 88 ? -7.482 4.959 -16.563 1.00 80.25 88 ARG A C 1
ATOM 719 O O . ARG A 1 88 ? -7.621 6.180 -16.528 1.00 80.25 88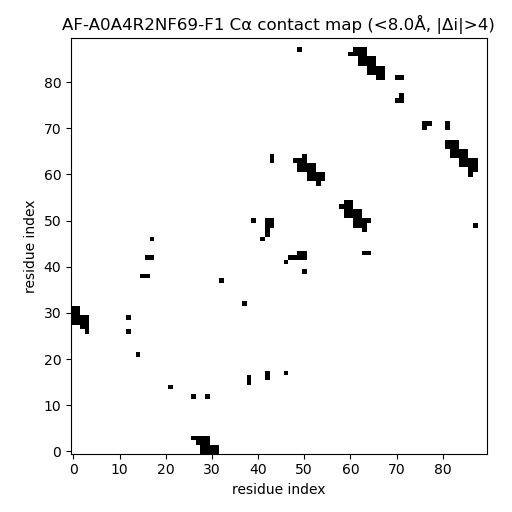 ARG A O 1
ATOM 726 N N . ILE A 1 89 ? -7.806 4.214 -17.620 1.00 72.81 89 ILE A N 1
ATOM 727 C CA . ILE A 1 89 ? -8.543 4.718 -18.793 1.00 72.81 89 ILE A CA 1
ATOM 728 C C . ILE A 1 89 ? -10.037 4.778 -18.415 1.00 72.81 89 ILE A C 1
ATOM 730 O O . ILE A 1 89 ? -10.509 3.897 -17.692 1.00 72.81 89 ILE A O 1
ATOM 734 N N . LYS A 1 90 ? -10.722 5.869 -18.786 1.00 56.84 90 LYS A N 1
ATOM 735 C CA . LYS A 1 90 ? -12.149 6.095 -18.495 1.00 56.84 90 LYS A CA 1
ATOM 736 C C . LYS A 1 90 ? -13.045 5.187 -19.320 1.00 56.84 90 LYS A C 1
ATOM 738 O O . LYS A 1 90 ? -12.703 4.979 -20.502 1.00 56.84 90 LYS A O 1
#

Mean predicted aligned error: 11.68 Å

Nearest PDB structures (foldseek):
  7oy9-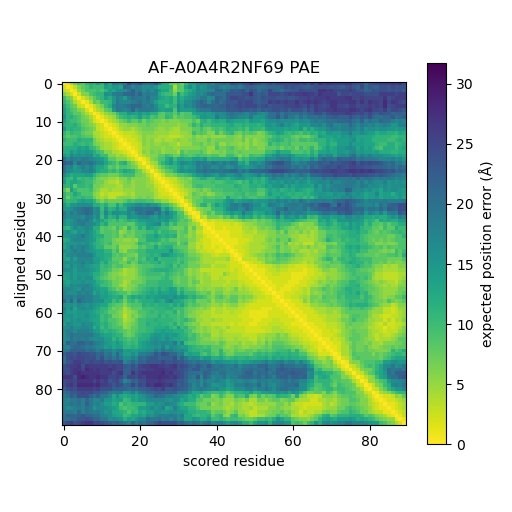assembly1_B  TM=4.005E-01  e=4.463E+00  Mycolicibacterium smegmatis
  4onu-assembly1_A  TM=3.488E-01  e=4.463E+00  Mycolicibacterium smegmatis MC2 155

Solvent-accessible surface area (backbone atoms only — not comparable to full-atom values): 6154 Å² total; per-residue (Å²): 124,48,73,69,80,56,94,90,64,86,78,88,86,71,82,66,90,85,70,81,80,73,73,87,67,84,64,68,60,48,84,75,69,72,85,52,62,69,52,48,52,44,31,58,76,69,60,89,52,62,32,82,47,62,49,100,84,66,48,80,44,47,35,42,67,44,74,46,62,84,60,60,74,46,86,89,54,90,53,92,81,46,63,44,76,44,72,71,79,132

Secondary structure (DSSP, 8-state):
-EES--TT------PPTT------PPPSEE--S-TTHHHHHHHHHTS-SPEEEE-TTS-EEEEEEEE-HHHHSSTT--SGGGEEEEEPP-

Organism: NCBI:txid442528